Protein AF-A0A9E2B5Z5-F1 (afdb_monomer_lite)

Secondary structure (DSSP, 8-state):
-HHHHHHHHHHHHHTT---SPPP---TTTTT--------TT---EEEE-SSSSSS-EEEE---TTSPPEEEEEETTEEEEE--SPPP-SS---

Radius of gyration: 22.55 Å; chains: 1; bounding box: 32×16×76 Å

Foldseek 3Di:
DVVVVVVVVVVVVVVPDDPDDDDDDCCVVLAHDDDQDDDPVDKDKDWDPPPPPPGTWIWIWHAAPDAIWTWDRDPSHTDTDDDPDDGDRHTDD

Sequence (93 aa):
MTKVVKLLLVTIILNSLNAQVSFTENASASGISVTCGDTYIGNGVSFYDYDMDGLDDITLTTDANDGLRFYKNIGGFFVQQTINIPDLNYQTK

pLDDT: mean 88.64, std 7.85, range [66.06, 98.44]

Structure (mmCIF, N/CA/C/O backbone):
data_AF-A0A9E2B5Z5-F1
#
_entry.id   AF-A0A9E2B5Z5-F1
#
loop_
_atom_site.group_PDB
_atom_site.id
_atom_site.type_symbol
_atom_site.label_atom_id
_atom_site.label_alt_id
_atom_site.label_comp_id
_atom_site.label_asym_id
_atom_site.label_entity_id
_atom_site.label_seq_id
_atom_site.pdbx_PDB_ins_code
_atom_site.Cartn_x
_atom_site.Cartn_y
_atom_site.Cartn_z
_atom_site.occupancy
_atom_site.B_iso_or_equiv
_atom_site.auth_seq_id
_atom_site.auth_comp_id
_atom_site.auth_asym_id
_atom_site.auth_atom_id
_atom_site.pdbx_PDB_model_num
ATOM 1 N N . MET A 1 1 ? -2.107 5.480 56.581 1.00 71.38 1 MET A N 1
ATOM 2 C CA . MET A 1 1 ? -2.701 4.327 55.866 1.00 71.38 1 MET A CA 1
ATOM 3 C C . MET A 1 1 ? -3.452 4.740 54.595 1.00 71.38 1 MET A C 1
ATOM 5 O O . MET A 1 1 ? -3.083 4.296 53.520 1.00 71.38 1 MET A O 1
ATOM 9 N N . THR A 1 2 ? -4.422 5.656 54.660 1.00 86.06 2 THR A N 1
ATOM 10 C CA . THR A 1 2 ? -5.246 6.092 53.505 1.00 86.06 2 THR A CA 1
ATOM 11 C C . THR A 1 2 ? -4.477 6.715 52.330 1.00 86.06 2 THR A C 1
ATOM 13 O O . THR A 1 2 ? -4.839 6.491 51.179 1.00 86.06 2 THR A O 1
ATOM 16 N N . LYS A 1 3 ? -3.394 7.463 52.587 1.00 83.81 3 LYS A N 1
ATOM 17 C CA . LYS A 1 3 ? -2.550 8.049 51.524 1.00 83.81 3 LYS A CA 1
ATOM 18 C C . LYS A 1 3 ? -1.810 6.992 50.691 1.00 83.81 3 LYS A C 1
ATOM 20 O O . LYS A 1 3 ? -1.717 7.140 49.480 1.00 83.81 3 LYS A O 1
ATOM 25 N N . VAL A 1 4 ? -1.339 5.920 51.331 1.00 87.94 4 VAL A N 1
ATOM 26 C CA . VAL A 1 4 ? -0.607 4.824 50.668 1.00 87.94 4 VAL A CA 1
ATOM 27 C C . VAL A 1 4 ? -1.546 4.017 49.770 1.00 87.94 4 VAL A C 1
ATOM 29 O O . VAL A 1 4 ? -1.201 3.729 48.632 1.00 87.94 4 VAL A O 1
ATOM 32 N N . VAL A 1 5 ? -2.768 3.744 50.240 1.00 90.69 5 VAL A N 1
ATOM 33 C CA . VAL A 1 5 ? -3.801 3.056 49.447 1.00 90.69 5 VAL A CA 1
ATOM 34 C C . VAL A 1 5 ? -4.190 3.869 48.208 1.00 90.69 5 VAL A C 1
ATOM 36 O O . VAL A 1 5 ? -4.281 3.314 47.119 1.00 90.69 5 VAL A O 1
ATOM 39 N N . LYS A 1 6 ? -4.367 5.192 48.345 1.00 88.62 6 LYS A N 1
ATOM 40 C CA . LYS A 1 6 ? -4.657 6.073 47.200 1.00 88.62 6 LYS A CA 1
ATOM 41 C C . LYS A 1 6 ? -3.517 6.110 46.185 1.00 88.62 6 LYS A C 1
ATOM 43 O O . LYS A 1 6 ? -3.785 6.079 44.991 1.00 88.62 6 LYS A O 1
ATOM 48 N N . LEU A 1 7 ? -2.269 6.163 46.651 1.00 87.81 7 LEU A N 1
ATOM 49 C CA . LEU A 1 7 ? -1.105 6.157 45.768 1.00 87.81 7 LEU A CA 1
ATOM 50 C C . LEU A 1 7 ? -1.026 4.847 44.975 1.00 87.81 7 LEU A C 1
ATOM 52 O O . LEU A 1 7 ? -0.895 4.890 43.759 1.00 87.81 7 LEU A O 1
ATOM 56 N N . LEU A 1 8 ? -1.208 3.707 45.651 1.00 90.75 8 LEU A N 1
ATOM 57 C CA . LEU A 1 8 ? -1.214 2.388 45.017 1.00 90.75 8 LEU A CA 1
ATOM 58 C C . LEU A 1 8 ? -2.317 2.276 43.952 1.00 90.75 8 LEU A C 1
ATOM 60 O O . LEU A 1 8 ? -2.073 1.787 42.853 1.00 90.75 8 LEU A O 1
ATOM 64 N N . LEU A 1 9 ? -3.515 2.783 44.261 1.00 90.31 9 LEU A N 1
ATOM 65 C CA . LEU A 1 9 ? -4.646 2.787 43.336 1.00 90.31 9 LEU A CA 1
ATOM 66 C C . LEU A 1 9 ? -4.347 3.607 42.071 1.00 90.31 9 LEU A C 1
ATOM 68 O O . LEU A 1 9 ? -4.626 3.151 40.967 1.00 90.31 9 LEU A O 1
ATOM 72 N N . VAL A 1 10 ? -3.733 4.785 42.219 1.00 91.25 10 VAL A N 1
ATOM 73 C CA . VAL A 1 10 ? -3.338 5.630 41.080 1.00 91.25 10 VAL A CA 1
ATOM 74 C C . VAL A 1 10 ? -2.297 4.925 40.213 1.00 91.25 10 VAL A C 1
ATOM 76 O O . VAL A 1 10 ? -2.428 4.921 38.993 1.00 91.25 10 VAL A O 1
ATOM 79 N N . THR A 1 11 ? -1.298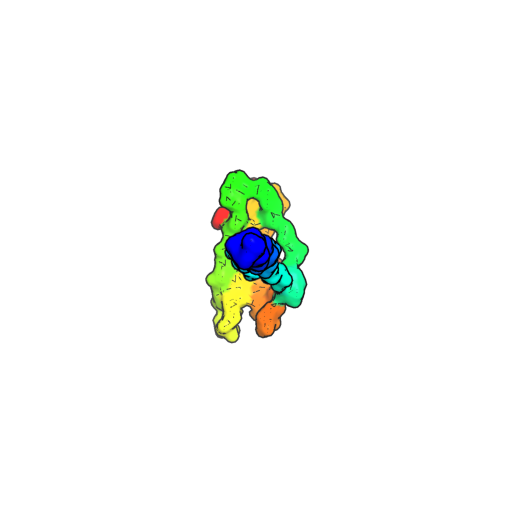 4.274 40.813 1.00 86.75 11 THR A N 1
ATOM 80 C CA . THR A 1 11 ? -0.274 3.544 40.054 1.00 86.75 11 THR A CA 1
ATOM 81 C C . THR A 1 11 ? -0.875 2.388 39.251 1.00 86.75 11 THR A C 1
ATOM 83 O O . THR A 1 11 ? -0.515 2.208 38.092 1.00 86.75 11 THR A O 1
ATOM 86 N N . ILE A 1 12 ? -1.828 1.640 39.815 1.00 89.06 12 ILE A N 1
ATOM 87 C CA . ILE A 1 12 ? -2.509 0.535 39.113 1.00 89.06 12 ILE A CA 1
ATOM 88 C C . ILE A 1 12 ? -3.320 1.054 37.915 1.00 89.06 12 ILE A C 1
ATOM 90 O O . ILE A 1 12 ? -3.259 0.480 36.827 1.00 89.06 12 ILE A O 1
ATOM 94 N N . ILE A 1 13 ? -4.037 2.168 38.089 1.00 87.50 13 ILE A N 1
ATOM 95 C CA . ILE A 1 13 ? -4.837 2.784 37.021 1.00 87.50 13 ILE A CA 1
ATOM 96 C C . ILE A 1 13 ? -3.937 3.280 35.883 1.00 87.50 13 ILE A C 1
ATOM 98 O O . ILE A 1 13 ? -4.230 3.045 34.719 1.00 87.50 13 ILE A O 1
ATOM 102 N N . LEU A 1 14 ? -2.804 3.912 36.194 1.00 82.94 14 LEU A N 1
ATOM 103 C CA . LEU A 1 14 ? -1.892 4.420 35.164 1.00 82.94 14 LEU A CA 1
ATOM 104 C C . LEU A 1 14 ? -1.233 3.304 34.334 1.00 82.94 14 LEU A C 1
ATOM 106 O O . LEU A 1 14 ? -0.961 3.516 33.159 1.00 82.94 14 LEU A O 1
ATOM 110 N N . ASN A 1 15 ? -1.031 2.109 34.903 1.00 81.06 15 ASN A N 1
ATOM 111 C CA . ASN A 1 15 ? -0.488 0.952 34.173 1.00 81.06 15 ASN A CA 1
ATOM 112 C C . ASN A 1 15 ? -1.504 0.272 33.237 1.00 81.06 15 ASN A C 1
ATOM 114 O O . ASN A 1 15 ? -1.120 -0.579 32.443 1.00 81.06 15 ASN A O 1
ATOM 118 N N . SER A 1 16 ? -2.791 0.614 33.335 1.00 80.81 16 SER A N 1
ATOM 119 C CA . SER A 1 16 ? -3.857 0.036 32.500 1.00 80.81 16 SER A CA 1
ATOM 120 C C . SER A 1 16 ? -4.311 0.964 31.368 1.00 80.81 16 SER A C 1
ATOM 122 O O . SER A 1 16 ? -5.189 0.603 30.584 1.00 80.81 16 SER A O 1
ATOM 124 N N . LEU A 1 17 ? -3.697 2.143 31.245 1.00 82.25 17 LEU A N 1
ATOM 125 C CA . LEU A 1 17 ? -3.965 3.079 30.161 1.00 82.25 17 LEU A CA 1
ATOM 126 C C . LEU A 1 17 ? -3.032 2.798 28.981 1.00 82.25 17 LEU A C 1
ATOM 128 O O . LEU A 1 17 ? -1.814 2.896 29.098 1.00 82.25 17 LEU A O 1
ATOM 132 N N . ASN A 1 18 ? -3.613 2.510 27.819 1.00 79.88 18 ASN A N 1
ATOM 133 C CA . ASN A 1 18 ? -2.887 2.483 26.555 1.00 79.88 18 ASN A CA 1
ATOM 134 C C . ASN A 1 18 ? -2.978 3.879 25.925 1.00 79.88 18 ASN A C 1
ATOM 136 O O . ASN A 1 18 ? -4.064 4.316 25.555 1.00 79.88 18 ASN A O 1
ATOM 140 N N . ALA A 1 19 ? -1.852 4.590 25.835 1.00 75.69 19 ALA A N 1
ATOM 141 C CA . ALA A 1 19 ? -1.771 5.914 25.199 1.00 75.69 19 ALA A CA 1
ATOM 142 C C . ALA A 1 19 ? -1.379 5.848 23.709 1.00 75.69 19 ALA A C 1
ATOM 144 O O . ALA A 1 19 ? -1.402 6.859 23.010 1.00 75.69 19 ALA A O 1
ATOM 145 N N . GLN A 1 20 ? -0.995 4.667 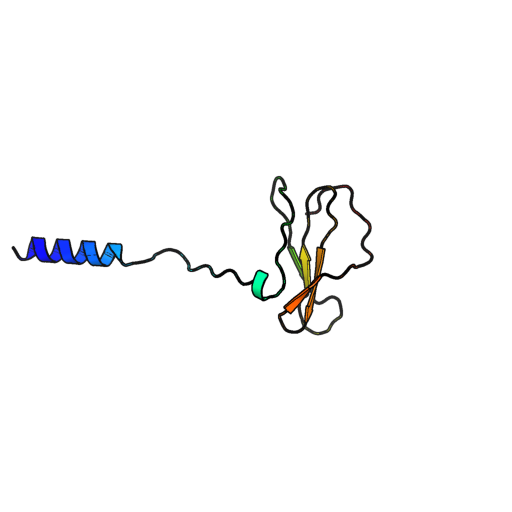23.224 1.00 79.31 20 GLN A N 1
ATOM 146 C CA . GLN A 1 20 ? -0.665 4.426 21.825 1.00 79.31 20 GLN A CA 1
ATOM 147 C C . GLN A 1 20 ? -1.929 4.507 20.958 1.00 79.31 20 GLN A C 1
ATOM 149 O O . GLN A 1 20 ? -2.958 3.920 21.295 1.00 79.31 20 GLN A O 1
ATOM 154 N N . VAL A 1 21 ? -1.828 5.177 19.806 1.00 79.88 21 VAL A N 1
ATOM 155 C CA . VAL A 1 21 ? -2.845 5.086 18.750 1.00 79.88 21 VAL A CA 1
ATOM 156 C C . VAL A 1 21 ? -2.968 3.623 18.328 1.00 79.88 21 VAL A C 1
ATOM 158 O O . VAL A 1 21 ? -1.975 2.984 17.977 1.00 79.88 21 VAL A O 1
ATOM 161 N N . SER A 1 22 ? -4.184 3.081 18.389 1.00 85.25 22 SER A N 1
ATOM 162 C CA . SER A 1 22 ? -4.448 1.737 17.887 1.00 85.25 22 SER A CA 1
ATOM 163 C C . SER A 1 22 ? -4.244 1.733 16.375 1.00 85.25 22 SER A C 1
ATOM 165 O O . SER A 1 22 ? -4.898 2.480 15.650 1.00 85.25 22 SER A O 1
ATOM 167 N N . PHE A 1 23 ? -3.307 0.912 15.916 1.00 88.38 23 PHE A N 1
ATOM 168 C CA . PHE A 1 23 ? -3.136 0.589 14.508 1.00 88.38 23 PHE A CA 1
ATOM 169 C C . PHE A 1 23 ? -3.752 -0.786 14.256 1.00 88.38 23 PHE A C 1
ATOM 171 O O . PHE A 1 23 ? -3.572 -1.702 15.059 1.00 88.38 23 PHE A O 1
ATOM 178 N N . THR A 1 24 ? -4.478 -0.924 13.151 1.00 91.81 24 THR A N 1
ATOM 179 C CA . THR A 1 24 ? -4.989 -2.207 12.662 1.00 91.81 24 THR A CA 1
ATOM 180 C C . THR A 1 24 ? -4.553 -2.361 11.215 1.00 91.81 24 THR A C 1
ATOM 182 O O . THR A 1 24 ? -4.886 -1.524 10.380 1.00 91.81 24 THR A O 1
ATOM 185 N N . GLU A 1 25 ? -3.808 -3.425 10.935 1.00 91.94 25 GLU A N 1
ATOM 186 C CA . GLU A 1 25 ? -3.396 -3.779 9.581 1.00 91.94 25 GLU A CA 1
ATOM 187 C C . GLU A 1 25 ? -4.599 -4.320 8.794 1.00 91.94 25 GLU A C 1
ATOM 189 O O . GLU A 1 25 ? -5.241 -5.274 9.233 1.00 91.94 25 GLU A O 1
ATOM 194 N N . ASN A 1 26 ? -4.914 -3.704 7.651 1.00 94.06 26 ASN A N 1
ATOM 195 C CA . ASN A 1 26 ? -6.056 -4.077 6.803 1.00 94.06 26 ASN A CA 1
ATOM 196 C C . ASN A 1 26 ? -5.684 -4.225 5.317 1.00 94.06 26 ASN A C 1
ATOM 198 O O . ASN A 1 26 ? -6.478 -4.742 4.540 1.00 94.06 26 ASN A O 1
ATOM 202 N N . ALA A 1 27 ? -4.480 -3.828 4.896 1.00 94.12 27 ALA A N 1
ATOM 203 C CA . ALA A 1 27 ? -4.066 -3.933 3.500 1.00 94.12 27 ALA A CA 1
ATOM 204 C C . ALA A 1 27 ? -4.133 -5.389 3.023 1.00 94.12 27 ALA A C 1
ATOM 206 O O . ALA A 1 27 ? -4.716 -5.662 1.974 1.00 94.12 27 ALA A O 1
ATOM 207 N N . SER A 1 28 ? -3.651 -6.333 3.843 1.00 95.31 28 SER A N 1
ATOM 208 C CA . SER A 1 28 ? -3.702 -7.766 3.515 1.00 95.31 28 SER A CA 1
ATOM 209 C C . SER A 1 28 ? -5.137 -8.273 3.321 1.00 95.31 28 SER A C 1
ATOM 211 O O . SER A 1 28 ? -5.417 -8.986 2.357 1.00 95.31 28 SER A O 1
ATOM 213 N N . ALA A 1 29 ? -6.066 -7.858 4.189 1.00 96.38 29 ALA A N 1
ATOM 214 C CA . ALA A 1 29 ? -7.478 -8.227 4.082 1.00 96.38 29 ALA A CA 1
ATOM 215 C C . ALA A 1 29 ? -8.174 -7.557 2.882 1.00 96.38 29 ALA A C 1
ATOM 217 O O . ALA A 1 29 ? -9.078 -8.149 2.293 1.00 96.38 29 ALA A O 1
ATOM 218 N N . SER A 1 30 ? -7.710 -6.375 2.472 1.00 96.88 30 SER A N 1
ATOM 219 C CA . SER A 1 30 ? -8.135 -5.684 1.252 1.00 96.88 30 SER A CA 1
ATOM 220 C C . SER A 1 30 ? -7.420 -6.158 -0.022 1.00 96.88 30 SER A C 1
ATOM 222 O O . SER A 1 30 ? -7.653 -5.578 -1.076 1.00 96.88 30 SER A O 1
ATOM 224 N N . GLY A 1 31 ? -6.574 -7.192 0.024 1.00 96.25 31 GLY A N 1
ATOM 225 C CA . GLY A 1 31 ? -5.936 -7.775 -1.167 1.00 96.25 31 GLY A CA 1
ATOM 226 C C . GLY A 1 31 ? -4.532 -7.255 -1.498 1.00 96.25 31 GLY A C 1
ATOM 227 O O . GLY A 1 31 ? -3.934 -7.699 -2.477 1.00 96.25 31 GLY A O 1
ATOM 228 N N . ILE A 1 32 ? -3.956 -6.375 -0.672 1.00 95.81 32 ILE A N 1
ATOM 229 C CA . ILE A 1 32 ? -2.584 -5.870 -0.827 1.00 95.81 32 ILE A CA 1
ATOM 230 C C . ILE A 1 32 ? -1.685 -6.494 0.240 1.00 95.81 32 ILE A C 1
ATOM 232 O O . ILE A 1 32 ? -1.731 -6.138 1.412 1.00 95.81 32 ILE A O 1
ATOM 236 N N . SER A 1 33 ? -0.817 -7.415 -0.172 1.00 93.44 33 SER A N 1
ATOM 237 C CA . SER A 1 33 ? 0.151 -8.068 0.718 1.00 93.44 33 SER A CA 1
ATOM 238 C C . SER A 1 33 ? 1.531 -8.120 0.064 1.00 93.44 33 SER A C 1
ATOM 240 O O . SER A 1 33 ? 2.068 -9.199 -0.192 1.00 93.44 33 SER A O 1
ATOM 242 N N . VAL A 1 34 ? 2.086 -6.947 -0.253 1.00 90.12 34 VAL A N 1
ATOM 243 C CA . VAL A 1 34 ? 3.358 -6.819 -0.977 1.00 90.12 34 VAL A CA 1
ATOM 244 C C . VAL A 1 34 ? 4.365 -5.952 -0.237 1.00 90.12 34 VAL A C 1
ATOM 246 O O . VAL A 1 34 ? 4.005 -5.046 0.511 1.00 90.12 34 VAL A O 1
ATOM 249 N N . THR A 1 35 ? 5.641 -6.216 -0.495 1.00 88.56 35 THR A N 1
ATOM 250 C CA . THR A 1 35 ? 6.746 -5.326 -0.152 1.00 88.56 35 THR A CA 1
ATOM 251 C C . THR A 1 35 ? 7.187 -4.584 -1.408 1.00 88.56 35 THR A C 1
ATOM 253 O O . THR A 1 35 ? 7.161 -5.137 -2.505 1.00 88.56 35 THR A O 1
ATOM 256 N N . CYS A 1 36 ? 7.580 -3.323 -1.247 1.00 88.56 36 CYS A N 1
ATOM 257 C CA . CYS A 1 36 ? 7.974 -2.456 -2.360 1.00 88.56 36 CYS A CA 1
ATOM 258 C C . CYS A 1 36 ? 9.498 -2.220 -2.398 1.00 88.56 36 CYS A C 1
ATOM 260 O O . CYS A 1 36 ? 9.966 -1.244 -2.970 1.00 88.56 36 CYS A O 1
ATOM 262 N N . GLY A 1 37 ? 10.268 -3.097 -1.747 1.00 86.56 37 GLY A N 1
ATOM 263 C CA . GLY A 1 37 ? 11.721 -2.979 -1.599 1.00 86.56 37 GLY A CA 1
ATOM 264 C C . GLY A 1 37 ? 12.181 -1.871 -0.640 1.00 86.56 37 GLY A C 1
ATOM 265 O O . GLY A 1 37 ? 11.387 -1.047 -0.172 1.00 86.56 37 GLY A O 1
ATOM 266 N N . ASP A 1 38 ? 13.483 -1.882 -0.342 1.00 85.00 38 ASP A N 1
ATOM 267 C CA . ASP A 1 38 ? 14.138 -0.974 0.605 1.00 85.00 38 ASP A CA 1
ATOM 268 C C . ASP A 1 38 ? 14.764 0.210 -0.135 1.00 85.00 38 ASP A C 1
ATOM 270 O O . ASP A 1 38 ? 15.876 0.150 -0.663 1.00 85.00 38 ASP A O 1
ATOM 274 N N . THR A 1 39 ? 14.038 1.320 -0.168 1.00 82.94 39 THR A N 1
ATOM 275 C CA . THR A 1 39 ? 14.458 2.541 -0.852 1.00 82.94 39 THR A CA 1
ATOM 276 C C . THR A 1 39 ? 14.987 3.589 0.125 1.00 82.94 39 THR A C 1
ATOM 278 O O . THR A 1 39 ? 14.538 3.689 1.265 1.00 82.94 39 THR A O 1
ATOM 281 N N . TYR A 1 40 ? 15.942 4.419 -0.317 1.00 82.75 40 TYR A N 1
ATOM 282 C CA . TYR A 1 40 ? 16.674 5.347 0.568 1.00 82.75 40 TYR A CA 1
ATOM 283 C C . TYR A 1 40 ? 15.774 6.333 1.339 1.00 82.75 40 TYR A C 1
ATOM 285 O O . TYR A 1 40 ? 16.110 6.739 2.449 1.00 82.75 40 TYR A O 1
ATOM 293 N N . ILE A 1 41 ? 14.637 6.718 0.754 1.00 84.25 41 ILE A N 1
ATOM 294 C CA . ILE A 1 41 ? 13.676 7.669 1.339 1.00 84.25 41 ILE A CA 1
ATOM 295 C C . ILE A 1 41 ? 12.258 7.093 1.456 1.00 84.25 41 ILE A C 1
ATOM 297 O O . ILE A 1 41 ? 11.312 7.848 1.669 1.00 84.25 41 ILE A O 1
ATOM 301 N N . GLY A 1 42 ? 12.106 5.774 1.316 1.00 84.56 42 GLY A N 1
ATOM 302 C CA . GLY A 1 42 ? 10.805 5.118 1.229 1.00 84.56 42 GLY A CA 1
ATOM 303 C C . GLY A 1 42 ? 10.174 5.173 -0.166 1.00 84.56 42 GLY A C 1
ATOM 304 O O . GLY A 1 42 ? 10.697 5.789 -1.101 1.00 84.56 42 GLY A O 1
ATOM 305 N N . ASN A 1 43 ? 9.048 4.472 -0.281 1.00 89.19 43 ASN A N 1
ATOM 306 C CA . ASN A 1 43 ? 8.285 4.303 -1.512 1.00 89.19 43 ASN A CA 1
ATOM 307 C C . ASN A 1 43 ? 7.088 5.262 -1.536 1.00 89.19 43 ASN A C 1
ATOM 309 O O . ASN A 1 43 ? 6.459 5.506 -0.504 1.00 89.19 43 ASN A O 1
ATOM 313 N N . GLY A 1 44 ? 6.786 5.799 -2.711 1.00 90.38 44 GLY A N 1
ATOM 314 C CA . GLY A 1 44 ? 5.602 6.591 -2.991 1.00 90.38 44 GLY A CA 1
ATOM 315 C C . GLY A 1 44 ? 4.355 5.736 -3.216 1.00 90.38 44 GLY A C 1
ATOM 316 O O . GLY A 1 44 ? 4.412 4.562 -3.597 1.00 90.38 44 GLY A O 1
ATOM 317 N N . VAL A 1 45 ? 3.208 6.370 -2.988 1.00 94.00 45 VAL A N 1
ATOM 318 C CA . VAL A 1 45 ? 1.874 5.840 -3.274 1.00 94.00 45 VAL A CA 1
ATOM 319 C C . VAL A 1 45 ? 1.023 6.945 -3.8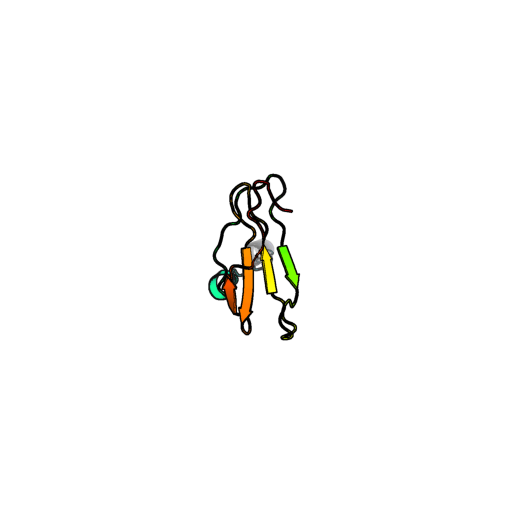92 1.00 94.00 45 VAL A C 1
ATOM 321 O O . VAL A 1 45 ? 1.106 8.099 -3.465 1.00 94.00 45 VAL A O 1
ATOM 324 N N . SER A 1 46 ? 0.197 6.608 -4.879 1.00 94.88 46 SER A N 1
ATOM 325 C CA . SER A 1 46 ? -0.840 7.506 -5.393 1.00 94.88 46 SER A CA 1
ATOM 326 C C . SER A 1 46 ? -2.211 6.835 -5.408 1.00 94.88 46 SER A C 1
ATOM 328 O O . SER A 1 46 ? -2.314 5.608 -5.458 1.00 94.88 46 SER A O 1
ATOM 330 N N . PHE A 1 47 ? -3.242 7.678 -5.342 1.00 97.06 47 PHE A N 1
ATOM 331 C CA . PHE A 1 47 ? -4.654 7.309 -5.355 1.00 97.06 47 PHE A CA 1
ATOM 332 C C . PHE A 1 47 ? -5.325 8.050 -6.507 1.00 97.06 47 PHE A C 1
ATOM 334 O O . PHE A 1 47 ? -5.222 9.280 -6.575 1.00 97.06 47 PHE A O 1
ATOM 341 N N . TYR A 1 48 ? -5.927 7.313 -7.435 1.00 96.56 48 TYR A N 1
ATOM 342 C CA . TYR A 1 48 ? -6.581 7.895 -8.603 1.00 96.56 48 TYR A CA 1
ATOM 343 C C . TYR A 1 48 ? -7.580 6.916 -9.218 1.00 96.56 48 TYR A C 1
ATOM 345 O O . TYR A 1 48 ? -7.213 5.782 -9.506 1.00 96.56 48 TYR A O 1
ATOM 353 N N . ASP A 1 49 ? -8.807 7.363 -9.459 1.00 97.44 49 ASP A N 1
ATOM 354 C CA . ASP A 1 49 ? -9.821 6.653 -10.250 1.00 97.44 49 ASP A CA 1
ATOM 355 C C . ASP A 1 49 ? -9.444 6.663 -11.746 1.00 97.44 49 ASP A C 1
ATOM 357 O O . ASP A 1 49 ? -9.703 7.638 -12.461 1.00 97.44 49 ASP A O 1
ATOM 361 N N . TYR A 1 50 ? -8.754 5.617 -12.224 1.00 95.19 50 TYR A N 1
ATOM 362 C CA . TYR A 1 50 ? -8.173 5.642 -13.576 1.00 95.19 50 TYR A CA 1
ATOM 363 C C . TYR A 1 50 ? -9.171 5.323 -14.690 1.00 95.19 50 TYR A C 1
ATOM 365 O O . TYR A 1 50 ? -8.958 5.749 -15.830 1.00 95.19 50 TYR A O 1
ATOM 373 N N . ASP A 1 51 ? -10.213 4.547 -14.395 1.00 95.81 51 ASP A N 1
ATOM 374 C CA . ASP A 1 51 ? -11.223 4.107 -15.363 1.00 95.81 51 ASP A CA 1
ATOM 375 C C . ASP A 1 51 ? -12.582 4.796 -15.171 1.00 95.81 51 ASP A C 1
ATOM 377 O O . ASP A 1 51 ? -13.516 4.518 -15.928 1.00 95.81 51 ASP A O 1
ATOM 381 N N . MET A 1 52 ? -12.649 5.775 -14.263 1.00 97.38 52 MET A N 1
ATOM 382 C CA . MET A 1 52 ? -13.814 6.615 -13.994 1.00 97.38 52 MET A CA 1
ATOM 383 C C . MET A 1 52 ? -15.002 5.826 -13.426 1.00 97.38 52 MET A C 1
ATOM 385 O O . MET A 1 52 ? -16.160 6.162 -13.704 1.00 97.38 52 MET A O 1
ATOM 389 N N . ASP A 1 53 ? -14.739 4.772 -12.649 1.00 97.88 53 ASP A N 1
ATOM 390 C CA . ASP A 1 53 ? -15.771 3.975 -11.979 1.00 97.88 53 ASP A CA 1
ATOM 391 C C . ASP A 1 53 ? -16.183 4.534 -10.605 1.00 97.88 53 ASP A C 1
ATOM 393 O O . ASP A 1 53 ? -17.117 4.027 -9.972 1.00 97.88 53 ASP A O 1
ATOM 397 N N . GLY A 1 54 ? -15.552 5.630 -10.177 1.00 98.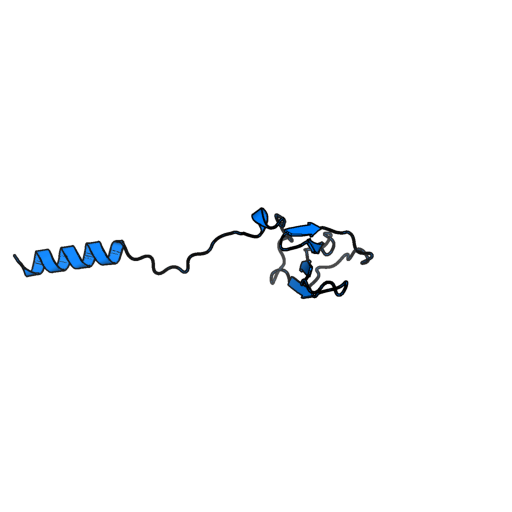12 54 GLY A N 1
ATOM 398 C CA . GLY A 1 54 ? -15.804 6.308 -8.913 1.00 98.12 54 GLY A CA 1
ATOM 399 C C . GLY A 1 54 ? -15.043 5.713 -7.729 1.00 98.12 54 GLY A C 1
ATOM 400 O O . GLY A 1 54 ? -15.318 6.107 -6.591 1.00 98.12 54 GLY A O 1
ATOM 401 N N . LEU A 1 55 ? -14.121 4.774 -7.960 1.00 98.25 55 LEU A N 1
ATOM 402 C CA . LEU A 1 55 ? -13.281 4.165 -6.936 1.00 98.25 55 LEU A CA 1
ATOM 403 C C . LEU A 1 55 ? -11.810 4.505 -7.184 1.00 98.25 55 LEU A C 1
ATOM 405 O O . LEU A 1 55 ? -11.256 4.196 -8.230 1.00 98.25 55 LEU A O 1
ATOM 409 N N . ASP A 1 56 ? -11.145 5.085 -6.181 1.00 98.44 56 ASP A N 1
ATOM 410 C CA . ASP A 1 56 ? -9.708 5.334 -6.281 1.00 98.44 56 ASP A CA 1
ATOM 411 C C . ASP A 1 56 ? -8.927 4.017 -6.347 1.00 98.44 56 ASP A C 1
ATOM 413 O O . ASP A 1 56 ? -9.048 3.150 -5.468 1.00 98.44 56 ASP A O 1
ATOM 417 N N . ASP A 1 57 ? -8.077 3.918 -7.363 1.00 97.62 57 ASP A N 1
ATOM 418 C CA . ASP A 1 57 ? -7.108 2.851 -7.560 1.00 97.62 57 ASP A CA 1
ATOM 419 C C . ASP A 1 57 ? -5.757 3.223 -6.951 1.00 97.62 57 ASP A C 1
ATOM 421 O O . ASP A 1 57 ? -5.480 4.394 -6.682 1.00 97.62 57 ASP A O 1
ATOM 425 N N . ILE A 1 58 ? -4.899 2.228 -6.715 1.00 96.75 58 ILE A N 1
ATOM 426 C CA . ILE A 1 58 ? -3.619 2.427 -6.027 1.00 96.75 58 ILE A CA 1
ATOM 427 C C . ILE A 1 58 ? -2.454 2.157 -6.969 1.00 96.75 58 ILE A C 1
ATOM 429 O O . ILE A 1 58 ? -2.368 1.109 -7.608 1.00 96.75 58 ILE A O 1
ATOM 433 N N . THR A 1 59 ? -1.497 3.078 -6.977 1.00 94.69 59 THR A N 1
ATOM 434 C CA . THR A 1 59 ? -0.178 2.866 -7.576 1.00 94.69 59 THR A CA 1
ATOM 435 C C . THR A 1 59 ? 0.894 2.892 -6.494 1.00 94.69 59 THR A C 1
ATOM 437 O O . THR A 1 59 ? 0.922 3.818 -5.688 1.00 94.69 59 THR A O 1
ATOM 440 N N . LEU A 1 60 ? 1.786 1.897 -6.486 1.00 93.50 60 LEU A N 1
ATOM 441 C CA . LEU A 1 60 ? 2.930 1.805 -5.577 1.00 93.50 60 LEU A CA 1
ATOM 442 C C . LEU A 1 60 ? 4.238 1.834 -6.364 1.00 93.50 60 LEU A C 1
ATOM 444 O O . LEU A 1 60 ? 4.425 1.049 -7.298 1.00 93.50 60 LEU A O 1
ATOM 448 N N . THR A 1 61 ? 5.154 2.706 -5.952 1.00 91.12 61 THR A N 1
ATOM 449 C CA . THR A 1 61 ? 6.534 2.685 -6.443 1.00 91.12 61 THR A CA 1
ATOM 450 C C . THR A 1 61 ? 7.327 1.595 -5.739 1.00 91.12 61 THR A C 1
ATOM 452 O O . THR A 1 61 ? 7.038 1.247 -4.596 1.00 91.12 61 THR A O 1
ATOM 455 N N . THR A 1 62 ? 8.367 1.107 -6.392 1.00 88.88 62 THR A N 1
ATOM 456 C CA . THR A 1 62 ? 9.186 -0.021 -5.938 1.00 88.88 62 THR A CA 1
ATOM 457 C C . THR A 1 62 ? 10.680 0.299 -6.052 1.00 88.88 62 THR A C 1
ATOM 459 O O . THR A 1 62 ? 11.065 1.354 -6.577 1.00 88.88 62 THR A O 1
ATOM 462 N N . ASP A 1 63 ? 11.538 -0.586 -5.533 1.00 87.94 63 ASP A N 1
ATOM 463 C CA . ASP A 1 63 ? 12.989 -0.439 -5.667 1.00 87.94 63 ASP A CA 1
ATOM 464 C C . ASP A 1 63 ? 13.488 -0.625 -7.111 1.00 87.94 63 ASP A C 1
ATOM 466 O O . ASP A 1 63 ? 12.731 -0.852 -8.056 1.00 87.94 63 ASP A O 1
ATOM 470 N N . ALA A 1 64 ? 14.799 -0.463 -7.296 1.00 78.12 64 ALA A N 1
ATOM 471 C CA . ALA A 1 64 ? 15.404 -0.699 -8.593 1.00 78.12 64 ALA A CA 1
ATOM 472 C C . ALA A 1 64 ? 15.288 -2.181 -8.991 1.00 78.12 64 ALA A C 1
ATOM 474 O O . ALA A 1 64 ? 15.780 -3.054 -8.281 1.00 78.12 64 ALA A O 1
ATOM 475 N N . ASN A 1 65 ? 14.794 -2.428 -10.208 1.00 77.31 65 ASN A N 1
ATOM 476 C CA . ASN A 1 65 ? 14.541 -3.749 -10.805 1.00 77.31 65 ASN A CA 1
ATOM 477 C C . ASN A 1 65 ? 13.227 -4.430 -10.381 1.00 77.31 65 ASN A C 1
ATOM 479 O O . ASN A 1 65 ? 12.959 -5.528 -10.869 1.00 77.31 65 ASN A O 1
ATOM 483 N N . ASP A 1 66 ? 12.394 -3.794 -9.554 1.00 81.69 66 ASP A N 1
ATOM 484 C CA . ASP A 1 66 ? 10.974 -4.141 -9.444 1.00 81.69 66 ASP A CA 1
ATOM 485 C C . ASP A 1 66 ? 10.147 -3.051 -10.137 1.00 81.69 66 ASP A C 1
ATOM 487 O O . ASP A 1 66 ? 10.414 -1.856 -9.998 1.00 81.69 66 ASP A O 1
ATOM 491 N N . GLY A 1 67 ? 9.179 -3.466 -10.948 1.00 83.44 67 GLY A N 1
ATOM 492 C CA . GLY A 1 67 ? 8.324 -2.554 -11.697 1.00 83.44 67 GLY A CA 1
ATOM 493 C C . GLY A 1 67 ? 7.273 -1.908 -10.798 1.00 83.44 67 GLY A C 1
ATOM 494 O O . GLY A 1 67 ? 6.889 -2.448 -9.762 1.00 83.44 67 GLY A O 1
ATOM 495 N N . LEU A 1 68 ? 6.752 -0.763 -11.235 1.00 89.56 68 LEU A N 1
ATOM 496 C CA . LEU A 1 68 ? 5.648 -0.097 -10.554 1.00 89.56 68 LEU A CA 1
ATOM 497 C C . LEU A 1 68 ? 4.433 -1.031 -10.471 1.00 89.56 68 LEU A C 1
ATOM 499 O O . LEU A 1 68 ? 4.068 -1.701 -11.439 1.00 89.56 68 LEU A O 1
ATOM 503 N N . ARG A 1 69 ? 3.800 -1.074 -9.298 1.00 91.69 69 ARG A N 1
ATOM 504 C CA . ARG A 1 69 ? 2.652 -1.947 -9.047 1.00 91.69 69 ARG A CA 1
ATOM 505 C C . ARG A 1 69 ? 1.377 -1.138 -9.108 1.00 91.69 69 ARG A C 1
ATOM 507 O O . ARG A 1 69 ? 1.242 -0.132 -8.417 1.00 91.69 69 ARG A O 1
ATOM 514 N N . PHE A 1 70 ? 0.436 -1.608 -9.909 1.00 94.81 70 PHE A N 1
ATOM 515 C CA . PHE A 1 70 ? -0.866 -0.989 -10.065 1.00 94.81 70 PHE A CA 1
ATOM 516 C C . PHE A 1 70 ? -1.958 -1.929 -9.548 1.00 94.81 70 PHE A C 1
ATOM 518 O O . PHE A 1 70 ? -1.947 -3.122 -9.858 1.00 94.81 70 PHE A O 1
ATOM 525 N N . TYR A 1 71 ? -2.891 -1.395 -8.765 1.00 97.25 71 TYR A N 1
ATOM 526 C CA . TYR A 1 71 ? -3.986 -2.130 -8.146 1.00 97.25 71 TYR A CA 1
ATOM 527 C C . TYR A 1 71 ? -5.327 -1.480 -8.472 1.00 97.25 71 TYR A C 1
ATOM 529 O O . TYR A 1 71 ? -5.595 -0.373 -8.005 1.00 97.25 71 TYR A O 1
ATOM 537 N N . LYS A 1 72 ? -6.192 -2.207 -9.191 1.00 97.75 72 LYS A N 1
ATOM 538 C CA . LYS A 1 72 ? -7.591 -1.811 -9.401 1.00 97.75 72 LYS A CA 1
ATOM 539 C C . LYS A 1 72 ? -8.392 -2.080 -8.133 1.00 97.75 72 LYS A C 1
ATOM 541 O O . LYS A 1 72 ? -8.342 -3.189 -7.596 1.00 97.75 72 LYS A O 1
ATOM 546 N N . ASN A 1 73 ? -9.152 -1.093 -7.693 1.00 98.19 73 ASN A N 1
ATOM 547 C CA . ASN A 1 73 ? -10.122 -1.191 -6.625 1.00 98.19 73 ASN A CA 1
ATOM 548 C C . ASN A 1 73 ? -11.432 -1.786 -7.155 1.00 98.19 73 ASN A C 1
ATOM 550 O O . ASN A 1 73 ? -12.084 -1.231 -8.030 1.00 98.19 73 ASN A O 1
ATOM 554 N N . ILE A 1 74 ? -11.831 -2.930 -6.612 1.00 97.81 74 ILE A N 1
ATOM 555 C CA . ILE A 1 74 ? -13.068 -3.632 -6.945 1.00 97.81 74 ILE A CA 1
ATOM 556 C C . ILE A 1 74 ? -13.931 -3.653 -5.685 1.00 97.81 74 ILE A C 1
ATOM 558 O O . ILE A 1 74 ? -13.962 -4.631 -4.937 1.00 97.81 74 ILE A O 1
ATOM 562 N N . GLY A 1 75 ? -14.599 -2.532 -5.410 1.00 96.56 75 GLY A N 1
ATOM 563 C CA . GLY A 1 75 ? -15.510 -2.402 -4.268 1.00 96.56 75 GLY A CA 1
ATOM 564 C C . GLY A 1 75 ? -14.832 -2.529 -2.896 1.00 96.56 75 GLY A C 1
ATOM 565 O O . GLY A 1 75 ? -15.416 -3.099 -1.977 1.00 96.56 75 GLY A O 1
ATOM 566 N N . GLY A 1 76 ? -13.605 -2.021 -2.754 1.00 95.69 76 GLY A N 1
ATOM 567 C CA . GLY A 1 76 ? -12.801 -2.061 -1.527 1.00 95.69 76 GLY A CA 1
ATOM 568 C C . GLY A 1 76 ? -11.786 -3.207 -1.463 1.00 95.69 76 GLY A C 1
ATOM 569 O O . GLY A 1 76 ? -11.042 -3.306 -0.484 1.00 95.69 76 GLY A O 1
ATOM 570 N N . PHE A 1 77 ? -11.742 -4.058 -2.493 1.00 97.75 77 PHE A N 1
ATOM 571 C CA . PHE A 1 77 ? -10.733 -5.101 -2.659 1.00 97.75 77 PHE A CA 1
ATOM 572 C C . PHE A 1 77 ? -9.814 -4.776 -3.837 1.00 97.75 77 PHE A C 1
ATOM 574 O O . PHE A 1 77 ? -10.282 -4.481 -4.931 1.00 97.75 77 PHE A O 1
ATOM 581 N N . PHE A 1 78 ? -8.507 -4.851 -3.630 1.00 98.19 78 PHE A N 1
ATOM 582 C CA . PHE A 1 78 ? -7.502 -4.433 -4.595 1.00 98.19 78 PHE A CA 1
ATOM 583 C C . PHE A 1 78 ? -6.919 -5.631 -5.339 1.00 98.19 78 PHE A C 1
ATOM 585 O O . PHE A 1 78 ? -6.418 -6.578 -4.734 1.00 98.19 78 PHE A O 1
ATOM 592 N N . VAL A 1 79 ? -6.949 -5.571 -6.668 1.00 97.06 79 VAL A N 1
ATOM 593 C CA . VAL A 1 79 ? -6.393 -6.604 -7.546 1.00 97.06 79 VAL A CA 1
ATOM 594 C C . VAL A 1 79 ? -5.248 -6.012 -8.350 1.00 97.06 79 VAL A C 1
ATOM 596 O O . VAL A 1 79 ? -5.440 -5.037 -9.077 1.00 97.06 79 VAL A O 1
ATOM 599 N N . GLN A 1 80 ? -4.058 -6.608 -8.235 1.00 95.69 80 GLN A N 1
ATOM 600 C CA . GLN A 1 80 ? -2.904 -6.168 -9.014 1.00 95.69 80 GLN A CA 1
ATOM 601 C C . GLN A 1 80 ? -3.169 -6.400 -10.508 1.00 95.69 80 GLN A C 1
ATOM 603 O O . GLN A 1 80 ? -3.542 -7.504 -10.911 1.00 95.69 80 GLN A O 1
ATOM 608 N N . GLN A 1 81 ? -2.952 -5.378 -11.331 1.00 93.94 81 GLN A N 1
ATOM 609 C CA . GLN A 1 81 ? -3.071 -5.465 -12.783 1.00 93.94 81 GLN A CA 1
ATOM 610 C C . GLN A 1 81 ? -1.778 -5.002 -13.450 1.00 93.94 81 GLN A C 1
ATOM 612 O O . GLN A 1 81 ? -1.125 -4.057 -13.007 1.00 93.94 81 GLN A O 1
ATOM 617 N N . THR A 1 82 ? -1.416 -5.666 -14.545 1.00 89.69 82 THR A N 1
ATOM 618 C CA . THR A 1 82 ? -0.366 -5.178 -15.437 1.00 89.69 82 THR A CA 1
ATOM 619 C C . THR A 1 82 ? -0.964 -4.093 -16.316 1.00 89.69 82 THR A C 1
ATOM 621 O O . THR A 1 82 ? -1.761 -4.371 -17.210 1.00 89.69 82 THR A O 1
ATOM 624 N N . ILE A 1 83 ? -0.569 -2.856 -16.058 1.00 84.56 83 ILE A N 1
ATOM 625 C CA . ILE A 1 83 ? -0.796 -1.743 -16.973 1.00 84.56 83 ILE A CA 1
ATOM 626 C C . ILE A 1 83 ? 0.420 -1.621 -17.889 1.00 84.56 83 ILE A C 1
ATOM 628 O O . ILE A 1 83 ? 1.523 -1.981 -17.487 1.00 84.56 83 ILE A O 1
ATOM 632 N N . ASN A 1 84 ? 0.226 -1.153 -19.125 1.00 83.25 84 ASN A N 1
ATOM 633 C CA . ASN A 1 84 ? 1.290 -1.000 -20.130 1.00 83.25 84 ASN A CA 1
ATOM 634 C C . ASN A 1 84 ? 2.261 0.147 -19.770 1.00 83.25 84 ASN A C 1
ATOM 636 O O . ASN A 1 84 ? 2.452 1.084 -20.546 1.00 83.25 84 ASN A O 1
ATOM 640 N N . ILE A 1 85 ? 2.848 0.093 -18.577 1.00 76.88 85 ILE A N 1
ATOM 641 C CA . ILE A 1 85 ? 3.929 0.955 -18.122 1.00 76.88 85 ILE A CA 1
ATOM 642 C C . ILE A 1 85 ? 5.251 0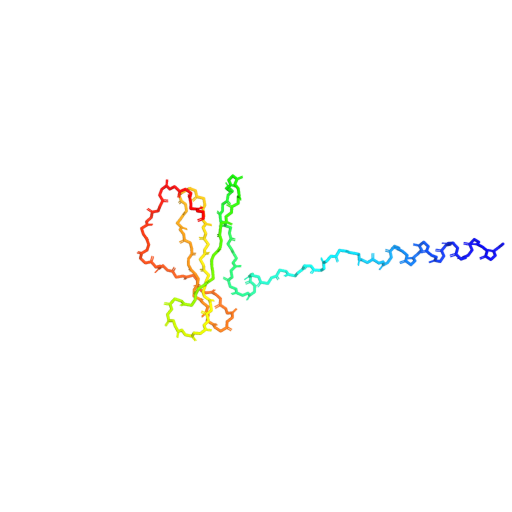.260 -18.478 1.00 76.88 85 ILE A C 1
ATOM 644 O O . ILE A 1 85 ? 5.387 -0.935 -18.221 1.00 76.88 85 ILE A O 1
ATOM 648 N N . PRO A 1 86 ? 6.215 0.971 -19.090 1.00 77.44 86 PRO A N 1
ATOM 649 C CA . PRO A 1 86 ? 7.532 0.416 -19.378 1.00 77.44 86 PRO A CA 1
ATOM 650 C C . PRO A 1 86 ? 8.231 -0.073 -18.110 1.00 77.44 86 PRO A C 1
ATOM 652 O O . PRO A 1 86 ? 8.131 0.581 -17.074 1.00 77.44 86 PRO A O 1
ATOM 655 N N . ASP A 1 87 ? 9.008 -1.149 -18.213 1.00 75.31 87 ASP A N 1
ATOM 656 C CA . ASP A 1 87 ? 9.898 -1.552 -17.125 1.00 75.31 87 ASP A CA 1
ATOM 657 C C . ASP A 1 87 ? 10.909 -0.435 -16.843 1.00 75.31 87 ASP A C 1
ATOM 659 O O . ASP A 1 87 ? 11.576 0.088 -17.746 1.00 75.31 87 ASP A O 1
ATOM 663 N N . LEU A 1 88 ? 11.008 -0.051 -15.574 1.00 74.75 88 LEU A N 1
ATOM 664 C CA . LEU A 1 88 ? 11.870 1.035 -15.132 1.00 74.75 88 LEU A CA 1
ATOM 665 C C . LEU A 1 88 ? 13.093 0.441 -14.437 1.00 74.75 88 LEU A C 1
ATOM 667 O O . LEU A 1 88 ? 12.998 -0.168 -13.378 1.00 74.75 88 LEU A O 1
ATOM 671 N N . ASN A 1 89 ? 14.274 0.667 -15.014 1.00 74.88 89 ASN A N 1
ATOM 672 C CA . ASN A 1 89 ? 15.552 0.207 -14.451 1.00 74.88 89 ASN A CA 1
ATOM 673 C C . ASN A 1 89 ? 16.114 1.175 -13.393 1.00 74.88 89 ASN A C 1
ATOM 675 O O . ASN A 1 89 ? 17.324 1.267 -13.188 1.00 74.88 89 ASN A O 1
ATOM 679 N N . TYR A 1 90 ? 15.247 1.967 -12.772 1.00 76.44 90 TYR A N 1
ATOM 680 C CA . TYR A 1 90 ? 15.597 2.945 -11.754 1.00 76.44 90 TYR A CA 1
ATOM 681 C C . TYR A 1 90 ? 14.468 3.035 -10.731 1.00 76.44 90 TYR A C 1
ATOM 683 O O . TYR A 1 90 ? 13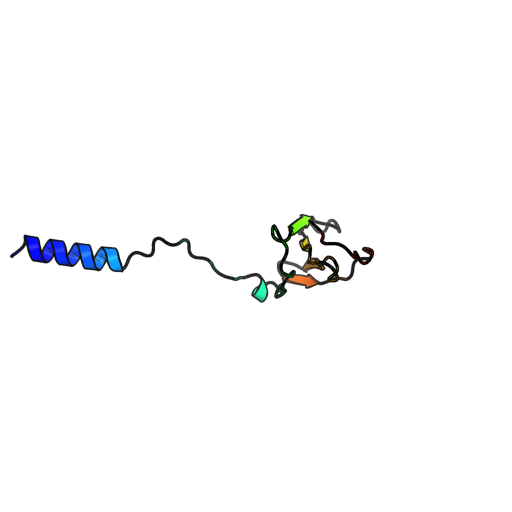.306 2.795 -11.050 1.00 76.44 90 TYR A O 1
ATOM 691 N N . GLN A 1 91 ? 14.820 3.411 -9.504 1.00 74.38 91 GLN A N 1
ATOM 692 C CA . GLN A 1 91 ? 13.856 3.575 -8.426 1.00 74.38 91 GLN A CA 1
ATOM 693 C C . GLN A 1 91 ? 12.818 4.652 -8.779 1.00 74.38 91 GLN A C 1
ATOM 695 O O . GLN A 1 91 ? 13.179 5.784 -9.120 1.00 74.38 91 GLN A O 1
ATOM 700 N N . THR A 1 92 ? 11.538 4.318 -8.639 1.00 69.62 92 THR A N 1
ATOM 701 C CA . THR A 1 92 ? 10.437 5.278 -8.779 1.00 69.62 92 THR A CA 1
ATOM 702 C C . THR A 1 92 ? 10.149 5.980 -7.446 1.00 69.62 92 THR A C 1
ATOM 704 O O . THR A 1 92 ? 10.474 5.459 -6.377 1.00 69.62 92 THR A O 1
ATOM 707 N N . LYS A 1 93 ? 9.631 7.211 -7.502 1.00 66.06 93 LYS A N 1
ATOM 708 C CA . LYS A 1 93 ? 9.287 8.036 -6.333 1.00 66.06 93 LYS A CA 1
ATOM 709 C C . LYS A 1 93 ? 7.861 8.536 -6.443 1.00 66.06 93 LYS A C 1
ATOM 711 O O . LYS A 1 93 ? 7.484 8.884 -7.584 1.00 66.06 93 LYS A O 1
#